Protein AF-A0A7C5QCW7-F1 (afdb_monomer)

pLDDT: mean 87.7, std 9.66, range [55.94, 97.75]

Nearest PDB structures (foldseek):
  7y9b-assembly1_B  TM=5.384E-01  e=9.630E+00  Pipistrellus bat coronavirus HKU5

Structure (mmCIF, N/CA/C/O backbone):
data_AF-A0A7C5QCW7-F1
#
_entry.id   AF-A0A7C5QCW7-F1
#
loop_
_atom_site.group_PDB
_atom_site.id
_atom_site.type_symbol
_atom_site.label_atom_id
_atom_site.label_alt_id
_atom_site.label_comp_id
_atom_site.label_asym_id
_atom_site.label_entity_id
_atom_site.label_seq_id
_atom_site.pdbx_PDB_ins_code
_atom_site.Cartn_x
_atom_site.Cartn_y
_atom_site.Cartn_z
_atom_site.occupancy
_atom_site.B_iso_or_equiv
_atom_site.auth_seq_id
_atom_site.auth_comp_id
_atom_site.auth_asym_id
_atom_site.auth_atom_id
_atom_site.pdbx_PDB_model_num
ATOM 1 N N . MET A 1 1 ? -26.430 9.019 -14.488 1.00 58.75 1 MET A N 1
ATOM 2 C CA . MET A 1 1 ? -26.269 7.972 -15.524 1.00 58.75 1 MET A CA 1
ATOM 3 C C . MET A 1 1 ? -25.030 8.205 -16.391 1.00 58.75 1 MET A C 1
ATOM 5 O O . MET A 1 1 ? -24.012 7.618 -16.061 1.00 58.75 1 MET A O 1
ATOM 9 N N . ALA A 1 2 ? -25.032 9.080 -17.413 1.00 66.38 2 ALA A N 1
ATOM 10 C CA . ALA A 1 2 ? -23.835 9.301 -18.255 1.00 66.38 2 ALA A CA 1
ATOM 11 C C . ALA A 1 2 ? -22.621 9.844 -17.469 1.00 66.38 2 ALA A C 1
ATOM 13 O O . ALA A 1 2 ? -21.499 9.412 -17.690 1.00 66.38 2 ALA A O 1
ATOM 14 N N . ARG A 1 3 ? -22.850 10.732 -16.488 1.00 76.62 3 ARG A N 1
ATOM 15 C CA . ARG A 1 3 ? -21.794 11.290 -15.621 1.00 76.62 3 ARG A CA 1
ATOM 16 C C . ARG A 1 3 ? -21.093 10.224 -14.771 1.00 76.62 3 ARG A C 1
ATOM 18 O O . ARG A 1 3 ? -19.874 10.256 -14.637 1.00 76.62 3 ARG A O 1
ATOM 25 N N . ASP A 1 4 ? -21.859 9.271 -14.247 1.00 83.50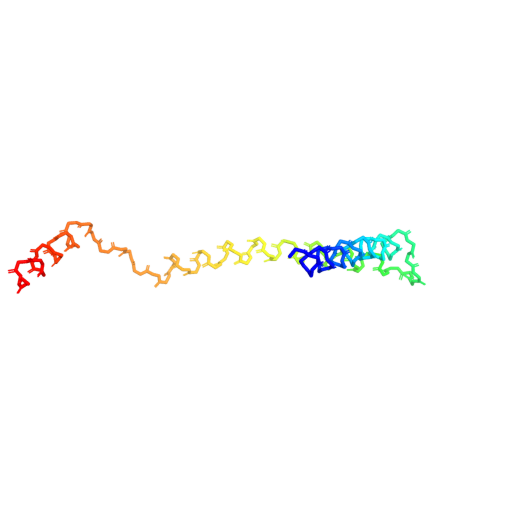 4 ASP A N 1
ATOM 26 C CA . ASP A 1 4 ? -21.344 8.189 -13.399 1.00 83.50 4 ASP A CA 1
ATOM 27 C C . ASP A 1 4 ? -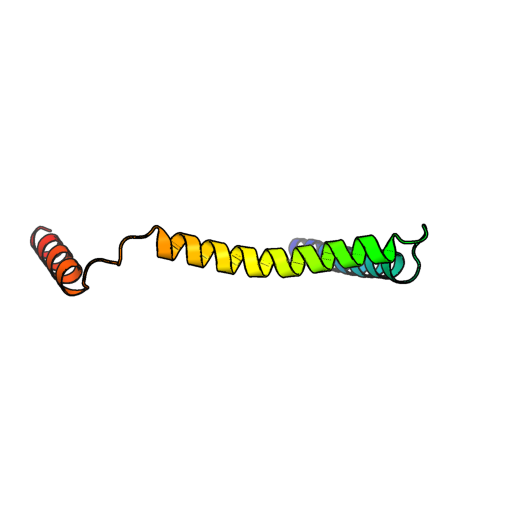20.599 7.143 -14.246 1.00 83.50 4 ASP A C 1
ATOM 29 O O . ASP A 1 4 ? -19.564 6.632 -13.830 1.00 83.50 4 ASP A O 1
ATOM 33 N N . GLN A 1 5 ? -21.059 6.897 -15.482 1.00 85.62 5 GLN A N 1
ATOM 34 C CA . GLN A 1 5 ? -20.347 6.072 -16.464 1.00 85.62 5 GLN A CA 1
ATOM 35 C C . GLN A 1 5 ? -19.022 6.702 -16.907 1.00 85.62 5 GLN A C 1
ATOM 37 O O . GLN A 1 5 ? -18.033 5.985 -17.040 1.00 85.62 5 GLN A O 1
ATOM 42 N N . THR A 1 6 ? -18.963 8.024 -17.089 1.00 93.00 6 THR A N 1
ATOM 43 C CA . THR A 1 6 ? -17.708 8.720 -17.407 1.00 93.00 6 THR A CA 1
ATOM 44 C C . THR A 1 6 ? -16.703 8.602 -16.267 1.00 93.00 6 THR A C 1
ATOM 46 O O . THR A 1 6 ? -15.538 8.304 -16.515 1.00 93.00 6 THR A O 1
ATOM 49 N N . VAL A 1 7 ? -17.143 8.785 -15.018 1.00 94.38 7 VAL A N 1
ATOM 50 C CA . VAL A 1 7 ? -16.271 8.633 -13.842 1.00 94.38 7 VAL A CA 1
ATOM 51 C C . VAL A 1 7 ? -15.783 7.190 -13.724 1.00 94.38 7 VAL A C 1
ATOM 53 O O . VAL A 1 7 ? -14.586 6.968 -13.569 1.00 94.38 7 VAL A O 1
ATOM 56 N N . GLY A 1 8 ? -16.681 6.210 -13.869 1.00 92.31 8 GLY A N 1
ATOM 57 C CA . GLY A 1 8 ? -16.320 4.792 -13.842 1.00 92.31 8 GLY A CA 1
ATOM 58 C C . GLY A 1 8 ? -15.348 4.403 -14.959 1.00 92.31 8 GLY A C 1
ATOM 59 O O . GLY A 1 8 ? -14.360 3.718 -14.706 1.00 92.31 8 GLY A O 1
ATOM 60 N N . GLY A 1 9 ? -15.576 4.886 -16.182 1.00 94.75 9 GLY A N 1
ATOM 61 C CA . GLY A 1 9 ? -14.694 4.650 -17.325 1.00 94.75 9 GLY A CA 1
ATOM 62 C C . GLY A 1 9 ? -13.315 5.289 -17.157 1.00 94.75 9 GLY A C 1
ATOM 63 O O . GLY A 1 9 ? -12.306 4.663 -17.474 1.00 94.75 9 GLY A O 1
ATOM 64 N N . LEU A 1 10 ? -13.254 6.503 -16.604 1.00 94.94 10 LEU A N 1
ATOM 65 C CA . LEU A 1 10 ? -11.995 7.190 -16.315 1.00 94.94 10 LEU A CA 1
ATOM 66 C C . LEU A 1 10 ? -11.216 6.466 -15.213 1.00 94.94 10 LEU A C 1
ATOM 68 O O . LEU A 1 10 ? -10.012 6.270 -15.355 1.00 94.94 10 LEU A O 1
ATOM 72 N N . LEU A 1 11 ? -11.903 6.000 -14.165 1.00 95.12 11 LEU A N 1
ATOM 73 C CA . LEU A 1 11 ? -11.293 5.201 -13.104 1.00 95.12 11 LEU A CA 1
ATOM 74 C C . LEU A 1 11 ? -10.716 3.892 -13.662 1.00 95.12 11 LEU A C 1
ATOM 76 O O . LEU A 1 11 ? -9.575 3.554 -13.368 1.00 95.12 11 LEU A O 1
ATOM 80 N N . LEU A 1 12 ? -11.470 3.196 -14.518 1.00 94.69 12 LEU A N 1
ATOM 81 C CA . LEU A 1 12 ? -11.035 1.953 -15.155 1.00 94.69 12 LEU A CA 1
ATOM 82 C C . LEU A 1 12 ? -9.815 2.170 -16.059 1.00 94.69 12 LEU A C 1
ATOM 84 O O . LEU A 1 12 ? -8.844 1.422 -15.964 1.00 94.69 12 LEU A O 1
ATOM 88 N N . LEU A 1 13 ? -9.821 3.218 -16.888 1.00 96.88 13 LEU A N 1
ATOM 89 C CA . LEU A 1 13 ? -8.665 3.585 -17.712 1.00 96.88 13 LEU A CA 1
ATOM 90 C C . LEU A 1 13 ? -7.445 3.935 -16.858 1.00 96.88 13 LEU A C 1
ATOM 92 O O . LEU A 1 13 ? -6.345 3.474 -17.155 1.00 96.88 13 LEU A O 1
ATOM 96 N N . ALA A 1 14 ? -7.635 4.701 -15.783 1.00 96.75 14 ALA A N 1
ATOM 97 C CA . ALA A 1 14 ? -6.565 5.045 -14.857 1.00 96.75 14 ALA A CA 1
ATOM 98 C C . ALA A 1 14 ? -5.990 3.798 -14.167 1.00 96.75 14 ALA A C 1
ATOM 100 O O . ALA A 1 14 ? -4.772 3.667 -14.058 1.00 96.75 14 ALA A O 1
ATOM 101 N N . SER A 1 15 ? -6.837 2.849 -13.758 1.00 95.31 15 SER A N 1
ATOM 102 C CA . SER A 1 15 ? -6.397 1.577 -13.180 1.00 95.31 15 SER A CA 1
ATOM 103 C C . SER A 1 15 ? -5.613 0.732 -14.181 1.00 95.31 15 SER A C 1
ATOM 105 O O . SER A 1 15 ? -4.539 0.242 -13.843 1.00 95.31 15 SER A O 1
ATOM 107 N N . ILE A 1 16 ? -6.098 0.596 -15.419 1.00 97.50 16 ILE A N 1
ATOM 108 C CA . ILE A 1 16 ? -5.385 -0.139 -16.475 1.00 97.50 16 ILE A CA 1
ATOM 109 C C . ILE A 1 16 ? -4.027 0.512 -16.750 1.00 97.50 16 ILE A C 1
ATOM 111 O O . ILE A 1 16 ? -3.010 -0.179 -16.771 1.00 97.50 16 ILE A O 1
ATOM 115 N N . ALA A 1 17 ? -3.990 1.837 -16.906 1.00 96.88 17 ALA A N 1
ATOM 116 C CA . ALA A 1 17 ? -2.749 2.575 -17.112 1.00 96.88 17 ALA A CA 1
ATOM 117 C C . ALA A 1 17 ? -1.771 2.382 -15.941 1.00 96.88 17 ALA A C 1
ATOM 119 O O . ALA A 1 17 ? -0.585 2.145 -16.164 1.00 96.88 17 ALA A O 1
ATOM 120 N N . GLY A 1 18 ? -2.268 2.412 -14.702 1.00 94.62 18 GLY A N 1
ATOM 121 C CA . GLY A 1 18 ? -1.475 2.145 -13.503 1.00 94.62 18 GLY A CA 1
ATOM 122 C C . GLY A 1 18 ? -0.882 0.734 -13.477 1.00 94.62 18 GLY A C 1
ATOM 123 O O . GLY A 1 18 ? 0.304 0.587 -13.194 1.00 94.62 18 GLY A O 1
ATOM 124 N N . ILE A 1 19 ? -1.665 -0.293 -13.828 1.00 94.31 19 ILE A N 1
ATOM 125 C CA . ILE A 1 19 ? -1.195 -1.688 -13.908 1.00 94.31 19 ILE A CA 1
ATOM 126 C C . ILE A 1 19 ? -0.096 -1.828 -14.962 1.00 94.31 19 ILE A C 1
ATOM 128 O O . ILE A 1 19 ? 0.938 -2.437 -14.691 1.00 94.31 19 ILE A O 1
ATOM 132 N N . LEU A 1 20 ? -0.298 -1.247 -16.147 1.00 95.69 20 LEU A N 1
ATOM 133 C CA . LEU A 1 20 ? 0.686 -1.300 -17.227 1.00 95.69 20 LEU A CA 1
ATOM 134 C C . LEU A 1 20 ? 1.9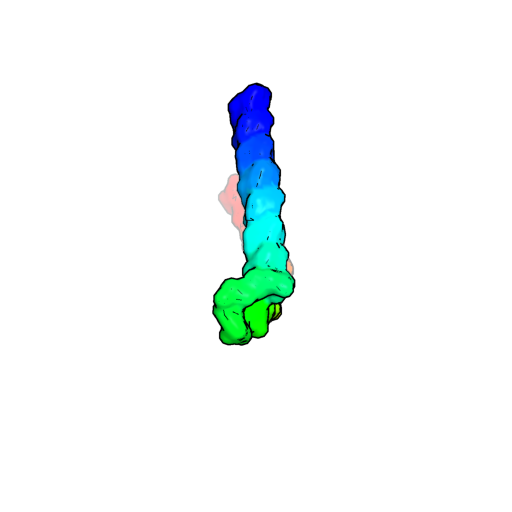81 -0.582 -16.843 1.00 95.69 20 LEU A C 1
ATOM 136 O O . LEU A 1 20 ? 3.060 -1.118 -17.077 1.00 95.69 20 LEU A O 1
ATOM 140 N N . LEU A 1 21 ? 1.889 0.594 -16.218 1.00 93.19 21 LEU A N 1
ATOM 141 C CA . LEU A 1 21 ? 3.055 1.359 -15.783 1.00 93.19 21 LEU A CA 1
ATOM 142 C C . LEU A 1 21 ? 3.812 0.647 -14.656 1.00 93.19 21 LEU A C 1
ATOM 144 O O . LEU A 1 21 ? 5.034 0.542 -14.713 1.00 93.19 21 LEU A O 1
ATOM 148 N N . TYR A 1 22 ? 3.102 0.109 -13.662 1.00 90.38 22 TYR A N 1
ATOM 149 C CA . TYR A 1 22 ? 3.710 -0.676 -12.588 1.00 90.38 22 TYR A CA 1
ATOM 150 C C . TYR A 1 22 ? 4.396 -1.934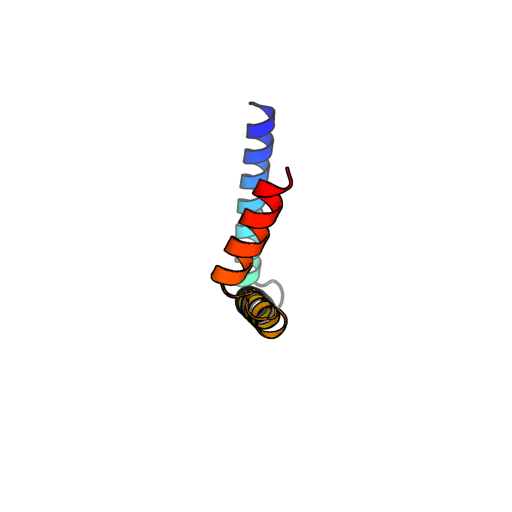 -13.132 1.00 90.38 22 TYR A C 1
ATOM 152 O O . TYR A 1 22 ? 5.562 -2.180 -12.831 1.00 90.38 22 TYR A O 1
ATOM 160 N N . GLY A 1 23 ? 3.704 -2.694 -13.987 1.00 90.81 23 GLY A N 1
ATOM 161 C CA . GLY A 1 23 ? 4.265 -3.870 -14.646 1.00 90.81 23 GLY A CA 1
ATOM 162 C C . GLY A 1 23 ? 5.497 -3.524 -15.482 1.00 90.81 23 GLY A C 1
ATOM 163 O O . GLY A 1 23 ? 6.520 -4.189 -15.361 1.00 90.81 23 GLY A O 1
ATOM 164 N N . TRP A 1 24 ? 5.446 -2.444 -16.264 1.00 90.88 24 TRP A N 1
ATOM 165 C CA . TRP A 1 24 ? 6.596 -1.965 -17.031 1.00 90.88 24 TRP A CA 1
ATOM 166 C C . TRP A 1 24 ? 7.804 -1.687 -16.135 1.00 90.88 24 TRP A C 1
ATOM 168 O O . TRP A 1 24 ? 8.895 -2.165 -16.413 1.00 90.88 24 TRP A O 1
ATOM 178 N N . VAL A 1 25 ? 7.613 -0.968 -15.030 1.00 89.12 25 VAL A N 1
ATOM 179 C CA . VAL A 1 25 ? 8.696 -0.624 -14.099 1.00 89.12 25 VAL A CA 1
ATOM 180 C C . VAL A 1 25 ? 9.299 -1.859 -13.420 1.00 89.12 25 VAL A C 1
ATOM 182 O O . VAL A 1 25 ? 10.508 -1.904 -13.205 1.00 89.12 25 VAL A O 1
ATOM 185 N N . VAL A 1 26 ? 8.475 -2.855 -13.088 1.00 90.19 26 VAL A N 1
ATOM 186 C CA . VAL A 1 26 ? 8.917 -4.087 -12.417 1.00 90.19 26 VAL A CA 1
ATOM 187 C C . VAL A 1 26 ? 9.622 -5.047 -13.379 1.00 90.19 26 VAL A C 1
ATOM 189 O O . VAL A 1 26 ? 10.637 -5.628 -13.011 1.00 90.19 26 VAL A O 1
ATOM 192 N N . PHE A 1 27 ? 9.108 -5.227 -14.600 1.00 87.44 27 PHE A N 1
ATOM 193 C CA . PHE A 1 27 ? 9.648 -6.201 -15.559 1.00 87.44 27 PHE A CA 1
ATOM 194 C C . PHE A 1 27 ? 10.708 -5.616 -16.503 1.00 87.44 27 PHE A C 1
ATOM 196 O O . PHE A 1 27 ? 11.575 -6.347 -16.976 1.00 87.44 27 PHE A O 1
ATOM 203 N N . LEU A 1 28 ? 10.649 -4.312 -16.783 1.00 89.12 28 LEU A N 1
ATOM 204 C CA . LEU A 1 28 ? 11.562 -3.570 -17.661 1.00 89.12 28 LEU A CA 1
ATOM 205 C C . LEU A 1 28 ? 12.076 -2.314 -16.934 1.00 89.12 28 LEU A C 1
ATOM 207 O O . LEU A 1 28 ? 11.785 -1.184 -17.345 1.00 89.12 28 LEU A O 1
ATOM 211 N N . PRO A 1 29 ? 12.831 -2.483 -15.830 1.00 86.12 29 PRO A N 1
ATOM 212 C CA . PRO A 1 29 ? 13.295 -1.356 -15.040 1.00 86.12 29 PRO A CA 1
ATOM 213 C C . PRO A 1 29 ? 14.235 -0.465 -15.872 1.00 86.12 29 PRO A C 1
ATOM 215 O O . PRO A 1 29 ? 15.238 -0.949 -16.400 1.00 86.12 29 PRO A O 1
ATOM 218 N N . PRO A 1 30 ? 13.967 0.851 -15.968 1.00 83.06 30 PRO A N 1
ATOM 219 C CA . PRO A 1 30 ? 14.832 1.777 -16.703 1.00 83.06 30 PRO A CA 1
ATOM 220 C C . PRO A 1 30 ? 16.184 2.006 -16.006 1.00 83.06 30 PRO A C 1
ATOM 222 O O . PRO A 1 30 ? 17.126 2.492 -16.625 1.00 83.06 30 PRO A O 1
ATOM 225 N N . ILE A 1 31 ? 16.277 1.676 -14.713 1.00 86.31 31 ILE A N 1
ATOM 226 C CA . ILE A 1 31 ? 17.470 1.817 -13.874 1.00 86.31 31 ILE A CA 1
ATOM 227 C C . ILE A 1 31 ? 17.713 0.476 -13.178 1.00 86.31 31 ILE A C 1
ATOM 229 O O . ILE A 1 31 ? 16.791 -0.087 -12.587 1.00 86.31 31 ILE A O 1
ATOM 233 N N . ALA A 1 32 ? 18.950 -0.024 -13.215 1.00 82.94 32 ALA A N 1
ATOM 234 C CA . ALA A 1 32 ? 19.310 -1.288 -12.577 1.00 82.94 32 ALA A CA 1
ATOM 235 C C . ALA A 1 32 ? 18.998 -1.268 -11.065 1.00 82.94 32 ALA A C 1
ATOM 237 O O . ALA A 1 32 ? 19.469 -0.389 -10.342 1.00 82.94 32 ALA A O 1
ATOM 238 N N . GLY A 1 33 ? 18.208 -2.238 -10.592 1.00 84.81 33 GLY A N 1
ATOM 239 C CA . GLY A 1 33 ? 17.829 -2.405 -9.183 1.00 84.81 33 GLY A CA 1
ATOM 240 C C . GLY A 1 33 ? 16.553 -1.673 -8.750 1.00 84.81 33 GLY A C 1
ATOM 241 O O . GLY A 1 33 ? 16.132 -1.816 -7.598 1.00 84.81 33 GLY A O 1
ATOM 242 N N . LEU A 1 34 ? 15.920 -0.900 -9.639 1.00 86.75 34 LEU A N 1
ATOM 243 C CA . LEU A 1 34 ? 14.669 -0.201 -9.338 1.00 86.75 34 LEU A CA 1
ATOM 244 C C . LEU A 1 34 ? 13.486 -1.171 -9.189 1.00 86.75 34 LEU A C 1
ATOM 246 O O . LEU A 1 34 ? 12.643 -0.974 -8.318 1.00 86.75 34 LEU A O 1
ATOM 250 N N . ASP A 1 35 ? 13.478 -2.255 -9.958 1.00 86.88 35 ASP A N 1
ATOM 251 C CA . ASP A 1 35 ? 12.569 -3.398 -9.828 1.00 86.88 35 ASP A CA 1
ATOM 252 C C . ASP A 1 35 ? 12.551 -3.958 -8.398 1.00 86.88 35 ASP A C 1
ATOM 254 O O . ASP A 1 35 ? 11.494 -4.078 -7.777 1.00 86.88 35 ASP A O 1
ATOM 258 N N . LEU A 1 36 ? 13.732 -4.217 -7.829 1.00 89.56 36 LEU A N 1
ATOM 259 C CA . LEU A 1 36 ? 13.861 -4.757 -6.478 1.00 89.56 36 LEU A CA 1
ATOM 260 C C . LEU A 1 36 ? 13.388 -3.765 -5.417 1.00 89.56 36 LEU A C 1
ATOM 262 O O . LEU A 1 36 ? 12.772 -4.174 -4.434 1.00 89.56 36 LEU A O 1
ATOM 266 N N . ILE A 1 37 ? 13.673 -2.472 -5.586 1.00 91.06 37 ILE A N 1
ATOM 267 C CA . ILE A 1 37 ? 13.213 -1.430 -4.657 1.00 91.06 37 ILE A CA 1
ATOM 268 C C . ILE A 1 37 ? 11.688 -1.334 -4.690 1.00 91.06 37 ILE A C 1
ATOM 270 O O . ILE A 1 37 ? 11.058 -1.336 -3.632 1.00 91.06 37 ILE A O 1
ATOM 274 N N . VAL A 1 38 ? 11.095 -1.293 -5.885 1.00 91.06 38 VAL A N 1
ATOM 275 C CA . VAL A 1 38 ? 9.642 -1.208 -6.066 1.00 91.06 38 VAL A CA 1
ATOM 276 C C . VAL A 1 38 ? 8.955 -2.432 -5.468 1.00 91.06 38 VAL A C 1
ATOM 278 O O . VAL A 1 38 ? 8.029 -2.268 -4.678 1.00 91.06 38 VAL A O 1
ATOM 281 N N . LEU A 1 39 ? 9.449 -3.641 -5.749 1.00 92.81 39 LEU A N 1
ATOM 282 C CA . LEU A 1 39 ? 8.904 -4.882 -5.191 1.00 92.81 39 LEU A CA 1
ATOM 283 C C . LEU A 1 39 ? 9.017 -4.941 -3.664 1.00 92.81 39 LEU A C 1
ATOM 285 O O . LEU A 1 39 ? 8.052 -5.300 -2.987 1.00 92.81 39 LEU A O 1
ATOM 289 N N . LYS A 1 40 ? 10.174 -4.560 -3.106 1.00 93.12 40 LYS A N 1
ATOM 290 C CA . LYS A 1 40 ? 10.376 -4.480 -1.651 1.00 93.12 40 LYS A CA 1
ATOM 291 C C . LYS A 1 40 ? 9.407 -3.497 -1.013 1.00 93.12 40 LYS A C 1
ATOM 293 O O . LYS A 1 40 ? 8.816 -3.820 0.012 1.00 93.12 40 LYS A O 1
ATOM 298 N N . LEU A 1 41 ? 9.234 -2.323 -1.617 1.00 95.00 41 LEU A N 1
ATOM 299 C CA . LEU A 1 41 ? 8.349 -1.292 -1.096 1.00 95.00 41 LEU A CA 1
ATOM 300 C C . LEU A 1 41 ? 6.888 -1.744 -1.138 1.00 95.00 41 LEU A C 1
ATOM 302 O O . LEU A 1 41 ? 6.206 -1.662 -0.122 1.00 95.00 41 LEU A O 1
ATOM 306 N N . THR A 1 42 ? 6.407 -2.277 -2.266 1.00 94.25 42 THR A N 1
ATOM 307 C CA . THR A 1 42 ? 5.022 -2.760 -2.365 1.00 94.25 42 THR A CA 1
ATOM 308 C C . THR A 1 42 ? 4.759 -3.952 -1.453 1.00 94.25 42 THR A C 1
ATOM 310 O O . THR A 1 42 ? 3.714 -4.004 -0.807 1.00 94.25 42 THR A O 1
ATOM 313 N N . GLY A 1 43 ? 5.716 -4.878 -1.342 1.00 94.12 43 GLY A N 1
ATOM 314 C CA . GLY A 1 43 ? 5.631 -6.003 -0.412 1.00 94.12 43 GLY A CA 1
ATOM 315 C C .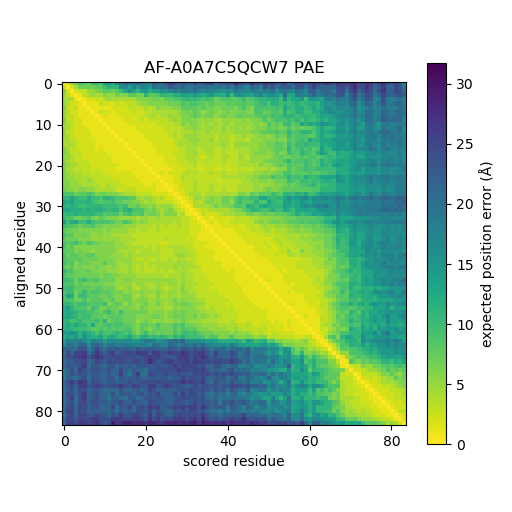 GLY A 1 43 ? 5.600 -5.543 1.047 1.00 94.12 43 GLY A C 1
ATOM 316 O O . GLY A 1 43 ? 4.763 -6.002 1.821 1.00 94.12 43 GLY A O 1
ATOM 317 N N . PHE A 1 44 ? 6.455 -4.584 1.413 1.00 96.44 44 PHE A N 1
ATOM 318 C CA . PHE A 1 44 ? 6.455 -3.981 2.743 1.00 96.44 44 PHE A CA 1
ATOM 319 C C . PHE A 1 44 ? 5.129 -3.284 3.048 1.00 96.44 44 PHE A C 1
ATOM 321 O O . PHE A 1 44 ? 4.562 -3.535 4.102 1.00 96.44 44 PHE A O 1
ATOM 328 N N . VAL A 1 45 ? 4.603 -2.463 2.133 1.00 97.25 45 VAL A N 1
ATOM 329 C CA . VAL A 1 45 ? 3.316 -1.771 2.317 1.00 97.25 45 VAL A CA 1
ATOM 330 C C . VAL A 1 45 ? 2.169 -2.768 2.494 1.00 97.25 45 VAL A C 1
ATOM 332 O O . VAL A 1 45 ? 1.331 -2.570 3.372 1.00 97.25 45 VAL A O 1
ATOM 335 N N . ALA A 1 46 ? 2.146 -3.862 1.728 1.00 95.88 46 ALA A N 1
ATOM 336 C CA . ALA A 1 46 ? 1.134 -4.906 1.881 1.00 95.88 46 ALA A CA 1
ATOM 337 C C . ALA A 1 46 ? 1.178 -5.550 3.279 1.00 95.88 46 ALA A C 1
ATOM 339 O O . ALA A 1 46 ? 0.154 -5.637 3.958 1.00 95.88 46 ALA A O 1
ATOM 340 N N . ILE A 1 47 ? 2.368 -5.951 3.741 1.00 97.50 47 ILE A N 1
ATOM 341 C CA . ILE A 1 47 ? 2.544 -6.567 5.064 1.00 97.50 47 ILE A CA 1
ATOM 342 C C . ILE A 1 47 ? 2.274 -5.552 6.182 1.00 97.50 47 ILE A C 1
ATOM 344 O O . ILE A 1 47 ? 1.577 -5.871 7.143 1.00 97.50 47 ILE A O 1
ATOM 348 N N . ALA A 1 48 ? 2.777 -4.324 6.056 1.00 97.44 48 ALA A N 1
ATOM 349 C CA . ALA A 1 48 ? 2.567 -3.247 7.017 1.00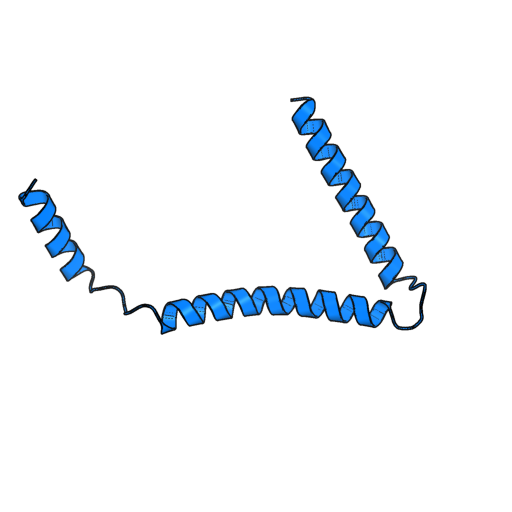 97.44 48 ALA A CA 1
ATOM 350 C C . ALA A 1 48 ? 1.089 -2.860 7.132 1.00 97.44 48 ALA A C 1
ATOM 352 O O . ALA A 1 48 ? 0.636 -2.554 8.228 1.00 97.44 48 ALA A O 1
ATOM 353 N N . GLY A 1 49 ? 0.318 -2.926 6.042 1.00 97.69 49 GLY A N 1
ATOM 354 C CA . GLY A 1 49 ? -1.131 -2.738 6.081 1.00 97.69 49 GLY A CA 1
ATOM 355 C C . GLY A 1 49 ? -1.821 -3.801 6.938 1.00 97.69 49 GLY A C 1
ATOM 356 O O . GLY A 1 49 ? -2.584 -3.466 7.842 1.00 97.69 49 GLY A O 1
ATOM 357 N N . ILE A 1 50 ? -1.500 -5.079 6.716 1.00 97.75 50 ILE A N 1
ATOM 358 C CA . ILE A 1 50 ? -2.069 -6.196 7.489 1.00 97.75 50 ILE A CA 1
ATOM 359 C C . ILE A 1 50 ? -1.663 -6.098 8.964 1.00 97.75 50 ILE A C 1
ATOM 361 O O . ILE A 1 50 ? -2.516 -6.121 9.851 1.00 97.75 50 ILE A O 1
ATOM 365 N N . LEU A 1 51 ? -0.365 -5.958 9.238 1.00 97.12 51 LEU A N 1
ATOM 366 C CA . LEU A 1 51 ? 0.151 -5.852 10.601 1.00 97.12 51 LEU A CA 1
ATOM 367 C C . LEU A 1 51 ? -0.308 -4.571 11.296 1.00 97.12 51 LEU A C 1
ATOM 369 O O . LEU A 1 51 ? -0.513 -4.588 12.503 1.00 97.12 51 LEU A O 1
ATOM 373 N N . GLY A 1 52 ? -0.514 -3.483 10.556 1.00 97.69 52 GLY A N 1
ATOM 374 C CA . GLY A 1 52 ? -1.081 -2.243 11.073 1.00 97.69 52 GLY A CA 1
ATOM 375 C C . GLY A 1 52 ? -2.509 -2.442 11.573 1.00 97.69 52 GLY A C 1
ATOM 376 O O . GLY A 1 52 ? -2.825 -2.010 12.677 1.00 97.69 52 GLY A O 1
ATOM 377 N N . ILE A 1 53 ? -3.346 -3.165 10.821 1.00 97.44 53 ILE A N 1
ATOM 378 C CA . ILE A 1 53 ? -4.707 -3.518 11.256 1.00 97.44 53 ILE A CA 1
ATOM 379 C C . ILE A 1 53 ? -4.658 -4.407 12.504 1.00 97.44 53 ILE A C 1
ATOM 381 O O . ILE A 1 53 ? -5.320 -4.108 13.495 1.00 97.44 53 ILE A O 1
ATOM 385 N N . VAL A 1 54 ? -3.851 -5.472 12.490 1.00 97.19 54 VAL A N 1
ATOM 386 C CA . VAL A 1 54 ? -3.709 -6.383 13.642 1.00 97.19 54 VAL A CA 1
ATOM 387 C C . VAL A 1 54 ? -3.185 -5.641 14.873 1.00 97.19 54 VAL A C 1
ATOM 389 O O . VAL A 1 54 ? -3.709 -5.812 15.971 1.00 97.19 54 VAL A O 1
ATOM 392 N N . GLY A 1 55 ? -2.181 -4.786 14.692 1.00 97.12 55 GLY A N 1
ATOM 393 C CA . GLY A 1 55 ? -1.605 -3.960 15.745 1.00 97.12 55 GLY A CA 1
ATOM 394 C C . GLY A 1 55 ? -2.608 -2.959 16.308 1.00 97.12 55 GLY A C 1
ATOM 395 O O . GLY A 1 55 ? -2.686 -2.807 17.522 1.00 97.12 55 GLY A O 1
ATOM 396 N N . TRP A 1 56 ? -3.425 -2.333 15.457 1.00 97.00 56 TRP A N 1
ATOM 397 C CA . TRP A 1 56 ? -4.501 -1.448 15.900 1.00 97.00 56 TRP A CA 1
ATOM 398 C C . TRP A 1 56 ? -5.554 -2.197 16.721 1.00 97.00 56 TRP A C 1
ATOM 400 O O . TRP A 1 56 ? -5.920 -1.739 17.800 1.00 97.00 56 TRP A O 1
ATOM 410 N N . ILE A 1 57 ? -5.985 -3.381 16.272 1.00 95.12 57 ILE A N 1
ATOM 411 C CA . ILE A 1 57 ? -6.906 -4.231 17.040 1.00 95.12 57 ILE A CA 1
ATOM 412 C C . ILE A 1 57 ? -6.289 -4.576 18.400 1.00 95.12 57 ILE A C 1
ATOM 414 O O . ILE A 1 57 ? -6.919 -4.358 19.433 1.00 95.12 57 ILE A O 1
ATOM 418 N N . GLY A 1 58 ? -5.037 -5.039 18.419 1.00 95.62 58 GLY A N 1
ATOM 419 C CA . GLY A 1 58 ? -4.317 -5.339 19.657 1.00 95.62 58 GLY A CA 1
ATOM 420 C C . GLY A 1 58 ? -4.209 -4.130 20.589 1.00 95.62 58 GLY A C 1
ATOM 421 O O . GLY A 1 58 ? -4.432 -4.263 21.789 1.00 95.62 58 GLY A O 1
ATOM 422 N N . TYR A 1 59 ? -3.943 -2.943 20.040 1.00 95.31 59 TYR A N 1
ATOM 423 C CA . TYR A 1 59 ? -3.909 -1.693 20.794 1.00 95.31 59 TYR A CA 1
ATOM 424 C C . TYR A 1 59 ? -5.270 -1.371 21.414 1.00 95.31 59 TYR A C 1
ATOM 426 O O . TYR A 1 59 ? -5.336 -1.084 22.608 1.00 95.31 59 TYR A O 1
ATOM 434 N N . THR A 1 60 ? -6.360 -1.473 20.647 1.00 94.25 60 THR A N 1
ATOM 435 C CA . THR A 1 60 ? -7.707 -1.233 21.182 1.00 94.25 60 THR A CA 1
ATOM 436 C C . THR A 1 60 ? -8.042 -2.220 22.295 1.00 94.25 60 THR A C 1
ATOM 438 O O . THR A 1 60 ? -8.405 -1.780 23.373 1.00 94.25 60 THR A O 1
ATOM 441 N N . LEU A 1 61 ? -7.787 -3.520 22.119 1.00 91.06 61 LEU A N 1
ATOM 442 C CA . LEU A 1 61 ? -8.029 -4.526 23.160 1.00 91.06 61 LEU A CA 1
ATOM 443 C C . LEU A 1 61 ? -7.192 -4.299 24.427 1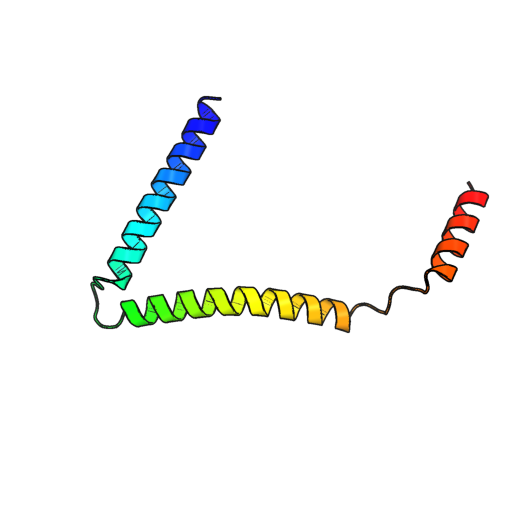.00 91.06 61 LEU A C 1
ATOM 445 O O . LEU A 1 61 ? -7.674 -4.543 25.528 1.00 91.06 61 LEU A 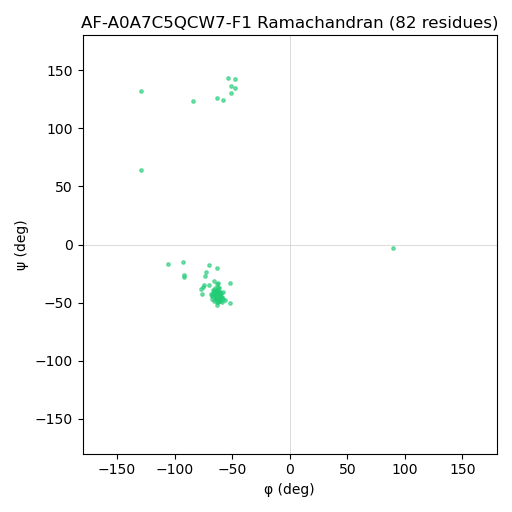O 1
ATOM 449 N N . ALA A 1 62 ? -5.947 -3.835 24.285 1.00 90.44 62 ALA A N 1
ATOM 450 C CA . ALA A 1 62 ? -5.067 -3.554 25.418 1.00 90.44 62 ALA A CA 1
ATOM 451 C C . ALA A 1 62 ? -5.455 -2.280 26.185 1.00 90.44 62 ALA A C 1
ATOM 453 O O . ALA A 1 62 ? -5.131 -2.149 27.364 1.00 90.44 62 ALA A O 1
ATOM 454 N N . THR A 1 63 ? -6.102 -1.325 25.513 1.00 92.00 63 THR A N 1
ATOM 455 C CA . THR A 1 63 ? -6.421 -0.003 26.075 1.00 92.00 63 THR A CA 1
ATOM 456 C C . 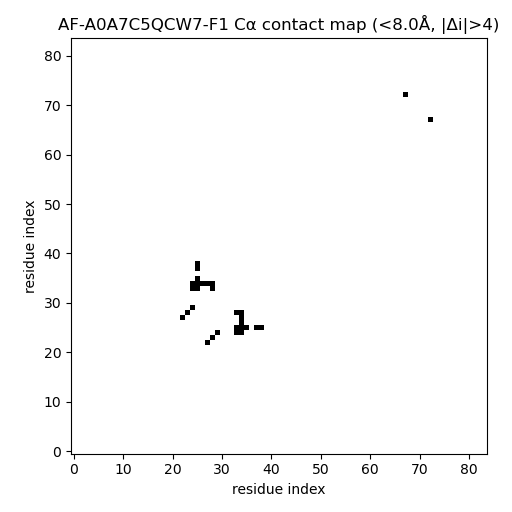THR A 1 63 ? -7.891 0.176 26.431 1.00 92.00 63 THR A C 1
ATOM 458 O O . THR A 1 63 ? -8.211 1.063 27.221 1.00 92.00 63 THR A O 1
ATOM 461 N N . THR A 1 64 ? -8.790 -0.665 25.916 1.00 84.00 64 THR A N 1
ATOM 462 C CA . THR A 1 64 ? -10.189 -0.683 26.338 1.00 84.00 64 THR A CA 1
ATOM 463 C C . THR A 1 64 ? -10.334 -1.531 27.599 1.00 84.00 64 THR A C 1
ATOM 465 O O . THR A 1 64 ? -9.989 -2.715 27.567 1.00 84.00 64 THR A O 1
ATOM 468 N N . PRO A 1 65 ? -10.875 -0.974 28.698 1.00 71.38 65 PRO A N 1
ATOM 469 C CA . PRO A 1 65 ? -11.311 -1.772 29.832 1.00 71.38 65 PRO A CA 1
ATOM 470 C C . PRO A 1 65 ? -12.274 -2.859 29.342 1.00 71.38 65 PRO A C 1
ATOM 472 O O . PRO A 1 65 ? -13.059 -2.587 28.425 1.00 71.38 65 PRO A O 1
ATOM 475 N N . PRO A 1 66 ? -12.230 -4.074 29.915 1.00 69.88 66 PRO A N 1
ATOM 476 C CA . PRO A 1 66 ? -13.178 -5.116 29.564 1.00 69.88 66 PRO A CA 1
ATOM 477 C C . PRO A 1 66 ? -14.596 -4.538 29.666 1.00 69.88 66 PRO A C 1
ATOM 479 O O . PRO A 1 66 ? -14.895 -3.867 30.662 1.00 69.88 66 PRO A O 1
ATOM 482 N N . PRO A 1 67 ? -15.436 -4.715 28.629 1.00 71.50 67 PRO A N 1
ATOM 483 C CA . PRO A 1 67 ? -16.790 -4.184 28.632 1.00 71.50 67 PRO A CA 1
ATOM 484 C C . PRO A 1 67 ? -17.482 -4.612 29.926 1.00 71.50 67 PRO A C 1
ATOM 486 O O . PRO A 1 67 ? -17.305 -5.756 30.359 1.00 71.50 67 PRO A O 1
ATOM 489 N N . LYS A 1 68 ? -18.209 -3.681 30.566 1.00 68.94 68 LYS A N 1
ATOM 490 C CA . LYS A 1 68 ? -18.932 -3.971 31.812 1.00 68.94 68 LYS A CA 1
ATOM 491 C C . LYS A 1 68 ? -19.725 -5.275 31.636 1.00 68.94 68 LYS A C 1
ATOM 493 O O . LYS A 1 68 ? -20.255 -5.498 30.540 1.00 68.94 68 LYS A O 1
ATOM 498 N N . PRO A 1 69 ? -19.815 -6.131 32.669 1.00 79.62 69 PRO A N 1
ATOM 499 C CA . PRO A 1 69 ? -20.643 -7.326 32.606 1.00 79.62 69 PRO A CA 1
ATOM 500 C C . PRO A 1 69 ? -22.033 -6.975 32.073 1.00 79.62 69 PRO A C 1
ATOM 502 O O . PRO A 1 69 ? -22.625 -5.979 32.491 1.00 79.62 69 PRO A O 1
ATOM 505 N N . LEU A 1 70 ? -22.549 -7.783 31.145 1.00 71.62 70 LEU A N 1
ATOM 506 C CA . LEU A 1 70 ? -23.842 -7.537 30.492 1.00 71.62 70 LEU A CA 1
ATOM 507 C C . LEU A 1 70 ? -24.974 -7.292 31.507 1.00 71.62 70 LEU A C 1
ATOM 509 O O . LEU A 1 70 ? -25.833 -6.451 31.266 1.00 71.62 70 LEU A O 1
ATOM 513 N N . GLU A 1 71 ? -24.922 -7.943 32.673 1.00 74.19 71 GLU A N 1
ATOM 514 C CA . GLU A 1 71 ? -25.889 -7.767 33.766 1.00 74.19 71 GLU A CA 1
ATOM 515 C C . GLU A 1 71 ? -25.925 -6.347 34.360 1.00 74.19 71 GLU A C 1
ATOM 517 O O . GLU A 1 71 ? -26.984 -5.897 34.796 1.00 74.19 71 GLU A O 1
ATOM 522 N N . GLU A 1 72 ? -24.797 -5.632 34.407 1.00 74.69 72 GLU A N 1
ATOM 523 C CA . GLU A 1 72 ? -24.754 -4.247 34.903 1.00 74.69 72 GLU A CA 1
ATOM 524 C C . GLU A 1 72 ? -25.338 -3.280 33.868 1.00 74.69 72 GLU A C 1
ATOM 526 O O . GLU A 1 72 ? -26.070 -2.362 34.228 1.00 74.69 72 GLU A O 1
ATOM 531 N N . ILE A 1 73 ? -25.089 -3.541 32.581 1.00 77.88 73 ILE A N 1
ATOM 532 C CA . ILE A 1 73 ? -25.619 -2.751 31.462 1.00 77.88 73 ILE A CA 1
ATOM 533 C C . ILE A 1 73 ? -27.140 -2.928 31.350 1.00 77.88 73 ILE A C 1
ATOM 535 O O . ILE A 1 73 ? -27.862 -1.949 31.176 1.00 77.88 73 ILE A O 1
ATOM 539 N N . GLU A 1 74 ? -27.648 -4.157 31.494 1.00 76.44 74 GLU A N 1
ATOM 540 C CA . GLU A 1 74 ? -29.092 -4.422 31.507 1.00 76.44 74 GLU A CA 1
ATOM 541 C C . GLU A 1 74 ? -29.791 -3.741 32.688 1.00 76.44 74 GLU A C 1
ATOM 543 O O . GLU A 1 74 ? -30.889 -3.213 32.523 1.00 76.44 74 GLU A O 1
ATOM 548 N N . LYS A 1 75 ? -29.168 -3.713 33.873 1.00 79.94 75 LYS A N 1
ATOM 549 C CA . LYS A 1 75 ? -29.726 -3.013 35.039 1.00 79.94 75 LYS A CA 1
ATOM 550 C C . LYS A 1 75 ? -29.745 -1.497 34.848 1.00 79.94 75 LYS A C 1
ATOM 552 O O . LYS A 1 75 ? -30.792 -0.902 35.085 1.00 79.94 75 LYS A O 1
ATOM 557 N N . GLU A 1 76 ? -28.645 -0.892 34.391 1.00 80.00 76 GLU A N 1
ATOM 558 C CA . GLU A 1 76 ? -28.567 0.552 34.103 1.00 80.00 76 GLU A CA 1
ATOM 559 C C . GLU A 1 76 ? -29.623 0.964 33.054 1.00 80.00 76 GLU A C 1
ATOM 561 O O . GLU A 1 76 ? -30.392 1.896 33.287 1.00 80.00 76 GLU A O 1
ATOM 566 N N . LEU A 1 77 ? -29.752 0.207 31.956 1.00 82.25 77 LEU A N 1
ATOM 567 C CA . LEU A 1 77 ? -30.725 0.478 30.891 1.00 82.25 77 LEU A CA 1
ATOM 568 C C . LEU A 1 77 ? -32.174 0.337 31.368 1.00 82.25 77 LEU A C 1
ATOM 570 O O . LEU A 1 77 ? -33.021 1.156 31.029 1.00 82.25 77 LEU A O 1
ATOM 574 N N . ASN A 1 78 ? -32.477 -0.691 32.160 1.00 80.62 78 ASN A N 1
ATOM 575 C CA . ASN A 1 78 ? -33.831 -0.936 32.660 1.00 80.62 78 ASN A CA 1
ATOM 576 C C . ASN A 1 78 ? -34.235 0.071 33.756 1.00 80.62 78 ASN A C 1
ATOM 578 O O . ASN A 1 78 ? -35.422 0.297 33.980 1.00 80.62 78 ASN A O 1
ATOM 582 N N . GLU A 1 79 ? -33.270 0.679 34.454 1.00 82.69 79 GLU A N 1
ATOM 583 C CA . GLU A 1 79 ? -33.511 1.804 35.362 1.00 82.69 79 GLU A CA 1
ATOM 584 C C . GLU A 1 79 ? -33.713 3.132 34.623 1.00 82.69 79 GLU A C 1
ATOM 586 O O . GLU A 1 79 ? -34.571 3.909 35.038 1.00 82.69 79 GLU A O 1
ATOM 591 N N . GLU A 1 80 ? -32.977 3.397 33.539 1.00 79.88 80 GLU A N 1
ATOM 592 C CA . GLU A 1 80 ? -33.231 4.554 32.666 1.00 79.88 80 GLU A CA 1
ATOM 593 C C . GLU A 1 80 ? -34.604 4.454 31.991 1.00 79.88 80 GLU A C 1
ATOM 595 O O . GLU A 1 80 ? -35.386 5.398 32.072 1.00 79.88 80 GLU A O 1
ATOM 600 N N . LEU A 1 81 ? -34.961 3.281 31.456 1.00 79.81 81 LEU A N 1
ATOM 601 C CA . LEU A 1 81 ? -36.263 3.032 30.821 1.00 79.81 81 LEU A CA 1
ATOM 602 C C . LEU A 1 81 ? -37.463 3.163 31.774 1.00 79.81 81 LEU A C 1
ATOM 604 O O . LEU A 1 81 ? -38.597 3.261 31.321 1.00 79.81 81 LEU A O 1
ATOM 608 N N . LYS A 1 82 ? -37.228 3.065 33.089 1.00 76.94 82 LYS A N 1
ATOM 609 C CA . LYS A 1 82 ? -38.247 3.256 34.137 1.00 76.94 82 LYS A CA 1
ATOM 610 C C . LYS A 1 82 ? -38.305 4.690 34.663 1.00 76.94 82 LYS A C 1
ATOM 612 O O . LYS A 1 82 ? -39.218 5.005 35.427 1.00 76.94 82 LYS A O 1
ATOM 617 N N . LYS A 1 83 ? -37.286 5.503 34.372 1.00 73.94 83 LYS A N 1
ATOM 618 C CA . LYS A 1 83 ? -37.214 6.921 34.748 1.00 73.94 83 LYS A CA 1
ATOM 619 C C . LYS A 1 83 ? -37.769 7.830 33.649 1.00 73.94 83 LYS A C 1
ATOM 621 O O . LYS A 1 83 ? -38.220 8.923 33.991 1.00 73.94 83 LYS A O 1
ATOM 626 N N . GLU A 1 84 ? -37.730 7.395 32.389 1.00 55.94 84 GLU A N 1
ATOM 627 C CA . GLU A 1 84 ? -38.585 7.912 31.303 1.00 55.94 84 GLU A CA 1
ATOM 628 C C . GLU A 1 84 ? -40.023 7.380 31.408 1.00 55.94 84 GLU A C 1
ATOM 630 O O . GLU A 1 84 ? -40.949 8.158 31.081 1.00 55.94 84 GLU A O 1
#

Foldseek 3Di:
DVVVVVVVVVVVVVVVVVVVVLCCCLVPPPDPCSNVVSVVVVVCVVVCVVVVVVVVVVVCVVPDDDPPPVVVVVVVVVVVVVVD

Organism: Caldiarchaeum subterraneum (NCBI:txid311458)

Secondary structure (DSSP, 8-state):
-HHHHHHHHHHHHHHHHHHHHHHHHHHS-SSTTHHHHHHHHHHHHHHHHHHHHHHHHHHHHHHSPPPPPHHHHHHHHHHHTTT-

Solvent-accessible surface area (backbone atoms only — not comparable to full-atom values): 4801 Å² total; per-residue (Å²): 106,72,69,57,50,52,52,52,50,50,51,50,51,52,49,52,50,49,51,52,52,52,49,41,42,53,78,58,44,94,45,94,66,48,27,59,52,51,52,50,49,54,52,47,52,55,51,50,52,55,51,47,52,54,49,50,52,52,49,48,64,74,69,48,75,80,76,77,58,66,71,59,54,52,52,54,52,57,52,51,66,69,73,108

Radius of gyration: 25.32 Å; Cα contacts (8 Å, |Δi|>4): 15; chains: 1; bounding box: 58×19×54 Å

Sequence (84 aa):
MARDQTVGGLLLLASIAGILLYGWVVFLPPIAGLDLIVLKLTGFVAIAGILGIVGWIGYTLATTPPPKPLEEIEKELNEELKKE

Mean predicted aligned error: 10.18 Å